Protein AF-A0A0A2LEX2-F1 (afdb_monomer_lite)

Radius of gyration: 23.88 Å; chains: 1; bounding box: 79×52×67 Å

Sequence (165 aa):
MSETQPEEMSNPRTTPEESALPLIQFAISQSHQLLDLFVSMSDLTTYIHPAYENVLCSFAMVTLAEFVAHLDDVSTLIILMEQAVSHIQCGGKAEPVSRWSLNIMKQHVADRTEQEACVTSMGENSTGTYMPQSVHNATGPWVCNEWGIEQEFPSLEDMFFGNVI

Structure (mmCIF, N/CA/C/O backbone):
data_AF-A0A0A2LEX2-F1
#
_entry.id   AF-A0A0A2LEX2-F1
#
loop_
_atom_site.group_PDB
_atom_site.id
_atom_site.type_symbol
_atom_site.label_atom_id
_atom_site.label_alt_id
_atom_site.label_comp_id
_atom_site.label_asym_id
_atom_site.label_entity_id
_atom_site.label_seq_id
_atom_site.pdbx_PDB_ins_code
_atom_site.Cartn_x
_atom_site.Cartn_y
_atom_site.Cartn_z
_atom_site.occupancy
_atom_site.B_iso_or_equiv
_atom_site.auth_seq_id
_atom_site.auth_comp_id
_atom_site.auth_asym_id
_atom_site.auth_atom_id
_atom_site.pdbx_PDB_model_num
ATOM 1 N N . MET A 1 1 ? -55.129 40.551 13.531 1.00 45.81 1 MET A N 1
ATOM 2 C CA . MET A 1 1 ? -54.824 39.125 13.742 1.00 45.81 1 MET A CA 1
ATOM 3 C C . MET A 1 1 ? -54.701 38.484 12.377 1.00 45.81 1 MET A C 1
ATOM 5 O O . MET A 1 1 ? -55.723 38.253 11.753 1.00 45.81 1 MET A O 1
ATOM 9 N N . SER A 1 2 ? -53.466 38.288 11.923 1.00 44.47 2 SER A N 1
ATOM 10 C CA . SER A 1 2 ? -53.097 37.326 10.883 1.00 44.47 2 SER A CA 1
ATOM 11 C C . SER A 1 2 ? -51.696 36.865 11.257 1.00 44.47 2 SER A C 1
ATOM 13 O O . SER A 1 2 ? -50.764 37.667 11.263 1.00 44.47 2 SER A O 1
ATOM 15 N N . GLU A 1 3 ? -51.603 35.622 11.710 1.00 48.53 3 GLU A N 1
ATOM 16 C CA . GLU A 1 3 ? -50.359 34.936 12.033 1.00 48.53 3 GLU A CA 1
ATOM 17 C C . GLU A 1 3 ? -49.683 34.514 10.725 1.00 48.53 3 GLU A C 1
ATOM 19 O O . GLU A 1 3 ? -50.321 33.914 9.863 1.00 48.53 3 GLU A O 1
ATOM 24 N N . THR A 1 4 ? -48.395 34.808 10.578 1.00 45.50 4 THR A N 1
ATOM 25 C CA . THR A 1 4 ? -47.542 34.195 9.553 1.00 45.50 4 THR A CA 1
ATOM 26 C C . THR A 1 4 ? -46.422 33.471 10.280 1.00 45.50 4 THR A C 1
ATOM 28 O O . THR A 1 4 ? -45.589 34.104 10.929 1.00 45.50 4 THR A O 1
ATOM 31 N N . GLN A 1 5 ? -46.480 32.139 10.232 1.00 52.72 5 GLN A N 1
ATOM 32 C CA . GLN A 1 5 ? -45.462 31.230 10.753 1.00 52.72 5 GLN A CA 1
ATOM 33 C C . GLN A 1 5 ? -44.127 31.392 10.004 1.00 52.72 5 GLN A C 1
ATOM 35 O O . GLN A 1 5 ? -44.136 31.770 8.831 1.00 52.72 5 GLN A O 1
ATOM 40 N N . PRO A 1 6 ? -42.988 31.070 10.641 1.00 50.94 6 PRO A N 1
ATOM 41 C CA . PRO A 1 6 ? -41.712 30.965 9.953 1.00 50.94 6 PRO A CA 1
ATOM 42 C C . PRO A 1 6 ? -41.596 29.604 9.248 1.00 50.94 6 PRO A C 1
ATOM 44 O O . PRO A 1 6 ? -41.755 28.558 9.875 1.00 50.94 6 PRO A O 1
ATOM 47 N N . GLU A 1 7 ? -41.298 29.616 7.947 1.00 47.50 7 GLU A N 1
ATOM 48 C CA . GLU A 1 7 ? -40.804 28.438 7.229 1.00 47.50 7 GLU A CA 1
ATOM 49 C C . GLU A 1 7 ? -39.413 28.085 7.770 1.00 47.50 7 GLU A C 1
ATOM 51 O O . GLU A 1 7 ? -38.411 28.738 7.476 1.00 47.50 7 GLU A O 1
ATOM 56 N N . GLU A 1 8 ? -39.354 27.049 8.599 1.00 47.22 8 GLU A N 1
ATOM 57 C CA . GLU A 1 8 ? -38.110 26.427 9.027 1.00 47.22 8 GLU A CA 1
ATOM 58 C C . GLU A 1 8 ? -37.572 25.569 7.869 1.00 47.22 8 GLU A C 1
ATOM 60 O O . GLU A 1 8 ? -37.875 24.383 7.736 1.00 47.22 8 GLU A O 1
ATOM 65 N N . MET A 1 9 ? -36.786 26.186 6.980 1.00 42.03 9 MET A N 1
ATOM 66 C CA . MET A 1 9 ? -35.939 25.469 6.022 1.00 42.03 9 MET A CA 1
ATOM 67 C C . MET A 1 9 ? -34.819 24.760 6.791 1.00 42.03 9 MET A C 1
ATOM 69 O O . MET A 1 9 ? -33.708 25.272 6.944 1.00 42.03 9 MET A O 1
ATOM 73 N N . SER A 1 10 ? -35.122 23.560 7.283 1.00 46.75 10 SER A N 1
ATOM 74 C CA . SER A 1 10 ? -34.115 22.587 7.695 1.00 46.75 10 SER A CA 1
ATOM 75 C C . SER A 1 10 ? -33.340 22.145 6.454 1.00 46.75 10 SER A C 1
ATOM 77 O O . SER A 1 10 ? -33.746 21.242 5.724 1.00 46.75 10 SER A O 1
ATOM 79 N N . ASN A 1 11 ? -32.235 22.833 6.167 1.00 53.56 11 ASN A N 1
ATOM 80 C CA . ASN A 1 11 ? -31.225 22.305 5.263 1.00 53.56 11 ASN A CA 1
ATOM 81 C C . ASN A 1 11 ? -30.522 21.156 5.996 1.00 53.56 11 ASN A C 1
ATOM 83 O O . ASN A 1 11 ? -29.901 21.417 7.034 1.00 53.56 11 ASN A O 1
ATOM 87 N N . PRO A 1 12 ? -30.558 19.910 5.490 1.00 53.56 12 PRO A N 1
ATOM 88 C CA . PRO A 1 12 ? -29.702 18.877 6.033 1.00 53.56 12 PRO A CA 1
ATOM 89 C C . PRO A 1 12 ? -28.269 19.299 5.721 1.00 53.56 12 PRO A C 1
ATOM 91 O O . PRO A 1 12 ? -27.834 19.324 4.570 1.00 53.56 12 PRO A O 1
ATOM 94 N N . ARG A 1 13 ? -27.538 19.698 6.760 1.00 49.69 13 ARG A N 1
ATOM 95 C CA . ARG A 1 13 ? -26.089 19.851 6.711 1.00 49.69 13 ARG A CA 1
ATOM 96 C C . ARG A 1 13 ? -25.519 18.442 6.540 1.00 49.69 13 ARG A C 1
ATOM 98 O O . ARG A 1 13 ? -25.165 17.807 7.522 1.00 49.69 13 ARG A O 1
ATOM 105 N N . T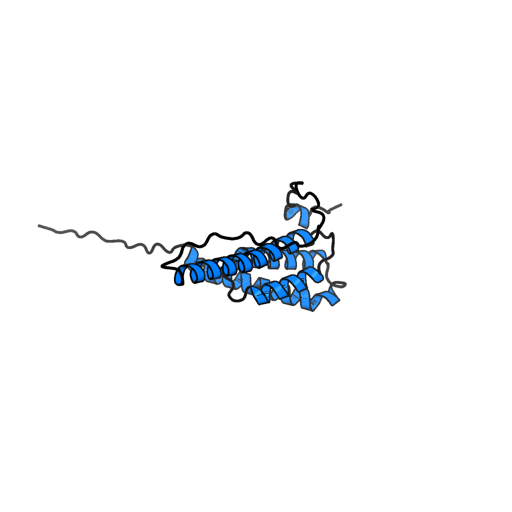HR A 1 14 ? -25.482 17.943 5.306 1.00 51.69 14 THR A N 1
ATOM 106 C CA . THR A 1 14 ? -24.679 16.775 4.939 1.00 51.69 14 THR A CA 1
ATOM 107 C C . THR A 1 14 ? -23.232 17.117 5.251 1.00 51.69 14 THR A C 1
ATOM 109 O O . THR A 1 14 ? -22.619 17.957 4.589 1.00 51.69 14 THR A O 1
ATOM 112 N N . THR A 1 15 ? -22.714 16.536 6.324 1.00 55.16 15 THR A N 1
ATOM 113 C CA . THR A 1 15 ? -21.299 16.577 6.670 1.00 55.16 15 THR A CA 1
ATOM 114 C C . THR A 1 15 ? -20.506 15.880 5.555 1.00 55.16 15 THR A C 1
ATOM 116 O O . THR A 1 15 ? -20.891 14.787 5.142 1.00 55.16 15 THR A O 1
ATOM 119 N N . PRO A 1 16 ? -19.417 16.480 5.035 1.00 58.19 16 PRO A N 1
ATOM 120 C CA . PRO A 1 16 ? -18.653 15.923 3.912 1.00 58.19 16 PRO A CA 1
ATOM 121 C C . PRO A 1 16 ? -18.166 14.477 4.120 1.00 58.19 16 PRO A C 1
ATOM 123 O O . PRO A 1 16 ? -18.076 13.724 3.151 1.00 58.19 16 PRO A O 1
ATOM 126 N N . GLU A 1 17 ? -17.904 14.074 5.370 1.00 54.19 17 GLU A N 1
ATOM 127 C CA . GLU A 1 17 ? -17.381 12.746 5.727 1.00 54.19 17 GLU A CA 1
ATOM 128 C C . GLU A 1 17 ? -18.303 11.580 5.340 1.00 54.19 17 GLU A C 1
ATOM 130 O O . GLU A 1 17 ? -17.819 10.593 4.792 1.00 54.19 17 GLU A O 1
ATOM 135 N N . GLU A 1 18 ? -19.624 11.686 5.529 1.00 55.41 18 GLU A N 1
ATOM 136 C CA . GLU A 1 18 ? -20.544 10.571 5.221 1.00 55.41 18 GLU A CA 1
ATOM 137 C C . GLU A 1 18 ? -20.602 10.259 3.719 1.00 55.41 18 GLU A C 1
ATOM 139 O O . GLU A 1 18 ? -20.815 9.114 3.322 1.00 55.41 18 GLU A O 1
ATOM 144 N N . SER A 1 19 ? -20.364 11.263 2.870 1.00 65.12 19 SER A N 1
ATOM 145 C CA . SER A 1 19 ? -20.374 11.093 1.413 1.00 65.12 19 SER A CA 1
ATOM 146 C C . SER A 1 19 ? -19.090 10.467 0.855 1.00 65.12 19 SER A C 1
ATOM 148 O O . SER A 1 19 ? -19.105 9.922 -0.250 1.00 65.12 19 SER A O 1
ATOM 150 N N . ALA A 1 20 ? -17.986 10.523 1.609 1.00 77.56 20 ALA A N 1
ATOM 151 C CA . ALA A 1 20 ? -16.669 10.083 1.155 1.00 77.56 20 ALA A CA 1
ATOM 152 C C . ALA A 1 20 ? -16.345 8.630 1.536 1.00 77.56 20 ALA A C 1
ATOM 154 O O . ALA A 1 20 ? -15.525 8.001 0.868 1.00 77.56 20 ALA A O 1
ATOM 155 N N . LEU A 1 21 ? -17.008 8.067 2.554 1.00 82.62 21 LEU A N 1
ATOM 156 C CA . LEU A 1 21 ? -16.756 6.700 3.034 1.00 82.62 21 LEU A CA 1
ATOM 157 C C . LEU A 1 21 ? -16.783 5.624 1.928 1.00 82.62 21 LEU A C 1
ATOM 159 O O . LEU A 1 21 ? -15.857 4.812 1.892 1.00 82.62 21 LEU A O 1
ATOM 163 N N . PRO A 1 22 ? -17.741 5.616 0.976 1.00 88.00 22 PRO A N 1
ATOM 164 C CA . PRO A 1 22 ? -17.733 4.633 -0.111 1.00 88.00 22 PRO A CA 1
ATOM 165 C C . PRO A 1 22 ? -16.509 4.758 -1.029 1.00 88.00 22 PRO A C 1
ATOM 167 O O . PRO A 1 22 ? -15.995 3.757 -1.525 1.00 88.00 22 PRO A O 1
ATOM 170 N N . LEU A 1 23 ? -16.023 5.985 -1.249 1.00 88.56 23 LEU A N 1
ATOM 171 C CA . LEU A 1 23 ? -14.837 6.244 -2.068 1.00 88.56 23 LEU A CA 1
ATOM 172 C C . LEU A 1 23 ? -13.559 5.810 -1.347 1.00 88.56 23 LEU A C 1
ATOM 174 O O . LEU A 1 23 ? -12.677 5.231 -1.976 1.00 88.56 23 LEU A O 1
ATOM 178 N N . ILE A 1 24 ? -13.483 6.036 -0.033 1.00 89.56 24 ILE A N 1
ATOM 179 C CA . ILE A 1 24 ? -12.371 5.583 0.813 1.00 89.56 24 ILE A CA 1
ATOM 180 C C . ILE A 1 24 ? -12.292 4.052 0.801 1.00 89.56 24 ILE A C 1
ATOM 182 O O . ILE A 1 24 ? -11.237 3.490 0.515 1.00 89.56 24 ILE A O 1
ATOM 186 N N . GLN A 1 25 ? -13.418 3.366 1.015 1.00 91.44 25 GLN A N 1
ATOM 187 C CA . GLN A 1 25 ? -13.481 1.901 0.953 1.00 91.44 25 GLN A CA 1
ATOM 188 C C . GLN A 1 25 ? -13.079 1.364 -0.424 1.00 91.44 25 GLN A C 1
ATOM 190 O O . GLN A 1 25 ? -12.351 0.374 -0.521 1.00 91.44 25 GLN A O 1
ATOM 195 N N . PHE A 1 26 ? -13.508 2.032 -1.497 1.00 92.06 26 PHE A N 1
ATOM 196 C CA . PHE A 1 26 ? -13.089 1.682 -2.848 1.00 92.06 26 PHE A CA 1
ATOM 197 C C . PHE A 1 26 ? -11.572 1.836 -3.030 1.00 92.06 26 PHE A C 1
ATOM 199 O O . PHE A 1 26 ? -10.921 0.907 -3.505 1.00 92.06 26 PHE A O 1
ATOM 206 N N . ALA A 1 27 ? -10.992 2.963 -2.606 1.00 92.19 27 ALA A N 1
ATOM 207 C CA . ALA A 1 27 ? -9.555 3.222 -2.707 1.00 92.19 27 ALA A CA 1
ATOM 208 C C . ALA A 1 27 ? -8.716 2.202 -1.920 1.00 92.19 27 ALA A C 1
ATOM 210 O O . ALA A 1 27 ? -7.710 1.704 -2.433 1.00 92.19 27 ALA A O 1
ATOM 211 N N . ILE A 1 28 ? -9.168 1.830 -0.719 1.00 93.44 28 ILE A N 1
ATOM 212 C CA . ILE A 1 28 ? -8.569 0.765 0.096 1.00 93.44 28 ILE A CA 1
ATOM 213 C C . ILE A 1 28 ? -8.618 -0.568 -0.655 1.00 93.44 28 ILE A C 1
ATOM 215 O O . ILE A 1 28 ? -7.591 -1.226 -0.817 1.00 93.44 28 ILE A O 1
ATOM 219 N N . SER A 1 29 ? -9.796 -0.954 -1.155 1.00 94.12 29 SER A N 1
ATOM 220 C CA . SER A 1 29 ? -9.986 -2.231 -1.849 1.00 94.12 29 SER A CA 1
ATOM 221 C C . SER A 1 29 ? -9.104 -2.345 -3.093 1.00 94.12 29 SER A C 1
ATOM 223 O O . SER A 1 29 ? -8.472 -3.377 -3.314 1.00 94.12 29 SER A O 1
ATOM 225 N N . GLN A 1 30 ? -9.016 -1.276 -3.888 1.00 94.50 30 GLN A N 1
ATOM 226 C CA . GLN A 1 30 ? -8.159 -1.248 -5.073 1.00 94.50 30 GLN A CA 1
ATOM 227 C C . GLN A 1 30 ? -6.673 -1.288 -4.710 1.00 94.50 30 GLN A C 1
ATOM 229 O O . GLN A 1 30 ? -5.909 -1.996 -5.359 1.00 94.50 30 GLN A O 1
ATOM 234 N N . SER A 1 31 ? -6.262 -0.592 -3.649 1.00 93.81 31 SER A N 1
ATOM 235 C CA . SER A 1 31 ? -4.873 -0.622 -3.175 1.00 93.81 31 SER A CA 1
ATOM 236 C C . SER A 1 31 ? -4.465 -2.010 -2.680 1.00 93.81 31 SER A C 1
ATOM 238 O O . SER A 1 31 ? -3.384 -2.483 -3.019 1.00 93.81 31 SER A O 1
ATOM 240 N N . HIS A 1 32 ? -5.350 -2.708 -1.963 1.00 93.06 32 HIS A N 1
ATOM 241 C CA . HIS A 1 32 ? -5.118 -4.097 -1.565 1.00 93.06 32 HIS A CA 1
ATOM 242 C C . HIS A 1 32 ? -4.924 -5.006 -2.787 1.00 93.06 32 HIS A C 1
ATOM 244 O O . HIS A 1 32 ? -3.942 -5.739 -2.865 1.00 93.06 32 HIS A O 1
ATOM 250 N N . GLN A 1 33 ? -5.821 -4.919 -3.776 1.00 93.88 33 GLN A N 1
ATOM 251 C CA . GLN A 1 33 ? -5.732 -5.719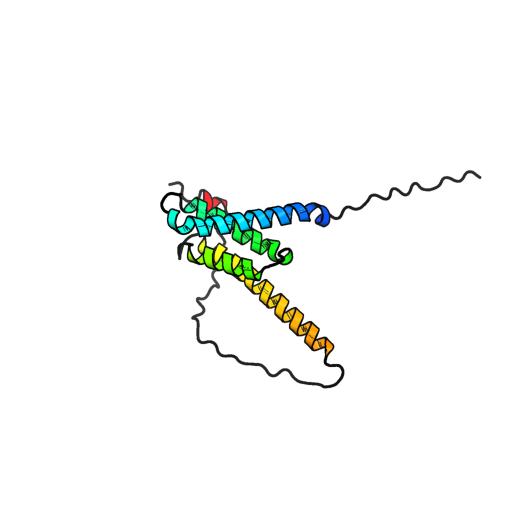 -5.005 1.00 93.88 33 GLN A CA 1
ATOM 252 C C . GLN A 1 33 ? -4.453 -5.429 -5.800 1.00 93.88 33 GLN A C 1
ATOM 254 O O . GLN A 1 33 ? -3.856 -6.347 -6.358 1.00 93.88 33 GLN A O 1
ATOM 259 N N . LEU A 1 34 ? -4.019 -4.165 -5.849 1.00 92.06 34 LEU A N 1
ATOM 260 C CA . LEU A 1 34 ? -2.769 -3.778 -6.501 1.00 92.06 34 LEU A CA 1
ATOM 261 C C . LEU A 1 34 ? -1.547 -4.379 -5.802 1.00 92.06 34 LEU A C 1
ATOM 263 O O . LEU A 1 34 ? -0.638 -4.838 -6.492 1.00 92.06 34 LEU A O 1
ATOM 267 N N . LEU A 1 35 ? -1.521 -4.407 -4.466 1.00 90.94 35 LEU A N 1
ATOM 268 C CA . LEU A 1 35 ? -0.423 -5.026 -3.720 1.00 90.94 35 LEU A CA 1
ATOM 269 C C . LEU A 1 35 ? -0.404 -6.544 -3.866 1.00 90.94 35 LEU A C 1
ATOM 271 O O . LEU A 1 35 ? 0.661 -7.101 -4.124 1.00 90.94 35 LEU A O 1
ATOM 275 N N . ASP A 1 36 ? -1.559 -7.203 -3.779 1.00 91.38 36 ASP A N 1
ATOM 276 C CA . ASP A 1 36 ? -1.654 -8.644 -4.030 1.00 91.38 36 ASP A CA 1
ATOM 277 C C . ASP A 1 36 ? -1.147 -8.994 -5.428 1.00 91.38 36 ASP A C 1
ATOM 279 O O . ASP A 1 36 ? -0.395 -9.955 -5.609 1.00 91.38 36 ASP A O 1
ATOM 283 N N . LEU A 1 37 ? -1.534 -8.198 -6.428 1.00 88.75 37 LEU A N 1
ATOM 284 C CA . LEU A 1 37 ? -1.084 -8.378 -7.799 1.00 88.75 37 LEU A CA 1
ATOM 285 C C . LEU A 1 37 ? 0.428 -8.155 -7.925 1.00 88.75 37 LEU A C 1
ATOM 287 O O . LEU A 1 37 ? 1.097 -8.946 -8.586 1.00 88.75 37 LEU A O 1
ATOM 291 N N . PHE A 1 38 ? 0.968 -7.118 -7.282 1.00 87.69 38 PHE A N 1
ATOM 292 C CA . PHE A 1 38 ? 2.402 -6.831 -7.272 1.00 87.69 38 PHE A CA 1
ATOM 293 C C . PHE A 1 38 ? 3.209 -7.992 -6.678 1.00 87.69 38 PHE A C 1
ATOM 295 O O . PHE A 1 38 ? 4.164 -8.452 -7.300 1.00 87.69 38 PHE A O 1
ATOM 302 N N . VAL A 1 39 ? 2.792 -8.516 -5.522 1.00 88.12 39 VAL A N 1
ATOM 303 C CA . VAL A 1 39 ? 3.434 -9.679 -4.891 1.00 88.12 39 VAL A CA 1
ATOM 304 C C . VAL A 1 39 ? 3.284 -10.923 -5.770 1.00 88.12 39 VAL A C 1
ATOM 306 O O . VAL A 1 39 ? 4.246 -11.650 -5.982 1.00 88.12 39 VAL A O 1
ATOM 309 N N . SER A 1 40 ? 2.108 -11.149 -6.358 1.00 85.94 40 SER A N 1
ATOM 310 C CA . SER A 1 40 ? 1.854 -12.321 -7.211 1.00 85.94 40 SER A CA 1
ATOM 311 C C . SER A 1 40 ? 2.637 -12.303 -8.527 1.00 85.94 40 SER A C 1
ATOM 313 O O . SER A 1 40 ? 2.901 -13.358 -9.104 1.00 85.94 40 SER A O 1
ATOM 315 N N . MET A 1 41 ? 2.978 -11.117 -9.033 1.00 81.88 41 MET A N 1
ATOM 316 C CA . MET A 1 41 ? 3.725 -10.944 -10.279 1.00 81.88 41 MET A CA 1
ATOM 317 C C . MET A 1 41 ? 5.214 -10.664 -10.058 1.00 81.88 41 MET A C 1
ATOM 319 O O . MET A 1 41 ? 5.927 -10.491 -11.045 1.00 81.88 41 MET A O 1
ATOM 323 N N . SER A 1 42 ? 5.712 -10.678 -8.815 1.00 71.75 42 SER A N 1
ATOM 324 C CA . SER A 1 42 ? 7.097 -10.316 -8.473 1.00 71.75 42 SER A CA 1
ATOM 325 C C . SER A 1 42 ? 8.157 -11.097 -9.263 1.00 71.75 42 SER A C 1
ATOM 327 O O . SER A 1 42 ? 9.208 -10.558 -9.613 1.00 71.75 42 SER A O 1
ATOM 329 N N . ASP A 1 43 ? 7.861 -12.350 -9.606 1.00 70.56 43 ASP A N 1
ATOM 330 C CA . ASP A 1 43 ? 8.758 -13.239 -10.355 1.00 70.56 43 ASP A CA 1
ATOM 331 C C . ASP A 1 43 ? 8.685 -13.026 -11.882 1.00 70.56 43 ASP A C 1
ATOM 333 O O . ASP A 1 43 ? 9.533 -13.511 -12.632 1.00 70.56 43 ASP A O 1
ATOM 337 N N . LEU A 1 44 ? 7.675 -12.289 -12.358 1.00 64.44 44 LEU A N 1
ATOM 338 C CA . LEU A 1 44 ? 7.422 -11.944 -13.765 1.00 64.44 44 LEU A CA 1
ATOM 339 C C . LEU A 1 44 ? 7.850 -10.508 -14.116 1.00 64.44 44 LEU A C 1
ATOM 341 O O . LEU A 1 44 ? 7.826 -10.130 -15.290 1.00 64.44 44 LEU A O 1
ATOM 345 N N . THR A 1 45 ? 8.303 -9.737 -13.125 1.00 57.88 45 THR A N 1
ATOM 346 C CA . THR A 1 45 ? 8.749 -8.328 -13.213 1.00 57.88 45 THR A CA 1
ATOM 347 C C . THR A 1 45 ? 9.883 -8.087 -14.215 1.00 57.88 45 THR A C 1
ATOM 349 O O . THR A 1 45 ? 10.166 -6.957 -14.589 1.00 57.88 45 THR A O 1
ATOM 352 N N . THR A 1 46 ? 10.535 -9.137 -14.729 1.00 56.72 46 THR A N 1
ATOM 353 C CA . THR A 1 46 ? 11.516 -9.002 -15.822 1.00 56.72 46 THR A CA 1
ATOM 354 C C . THR A 1 46 ? 10.864 -8.643 -17.166 1.00 56.72 46 THR A C 1
ATOM 356 O O . THR A 1 46 ? 11.548 -8.164 -18.069 1.00 56.72 46 THR A O 1
ATOM 359 N N . TYR A 1 47 ? 9.554 -8.878 -17.315 1.00 54.69 47 TYR A N 1
ATOM 360 C CA . TYR A 1 47 ? 8.788 -8.629 -18.544 1.00 54.69 47 TYR A CA 1
ATOM 361 C C . TYR A 1 47 ? 7.944 -7.350 -18.494 1.00 54.69 47 TYR A C 1
ATOM 363 O O . TYR A 1 47 ? 7.516 -6.855 -19.538 1.00 54.69 47 TYR A O 1
ATOM 371 N N . ILE A 1 48 ? 7.708 -6.813 -17.298 1.00 61.38 48 ILE A N 1
ATOM 372 C CA . ILE A 1 48 ? 6.966 -5.576 -17.060 1.00 61.38 48 ILE A CA 1
ATOM 373 C C . ILE A 1 48 ? 7.980 -4.505 -16.661 1.00 61.38 48 ILE A C 1
ATOM 375 O O . ILE A 1 48 ? 8.967 -4.783 -15.996 1.00 61.38 48 ILE A O 1
ATOM 379 N N . HIS A 1 49 ? 7.798 -3.271 -17.124 1.00 62.38 49 HIS A N 1
ATOM 380 C CA . H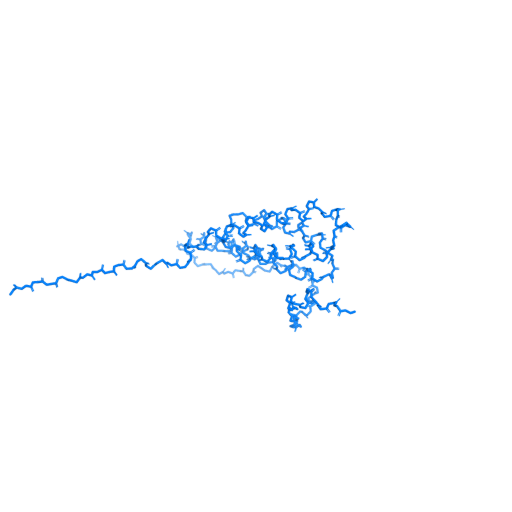IS A 1 49 ? 8.780 -2.220 -16.884 1.00 62.38 49 HIS A CA 1
ATOM 381 C C . HIS A 1 49 ? 8.827 -1.872 -15.376 1.00 62.38 49 HIS A C 1
ATOM 383 O O . HIS A 1 49 ? 7.859 -1.286 -14.880 1.00 62.38 49 HIS A O 1
ATOM 389 N N . PRO A 1 50 ? 9.940 -2.134 -14.652 1.00 66.44 50 PRO A N 1
ATOM 390 C CA . PRO A 1 50 ? 9.985 -2.088 -13.181 1.00 66.44 50 PRO A CA 1
ATOM 391 C C . PRO A 1 50 ? 9.583 -0.739 -12.573 1.00 66.44 50 PRO A C 1
ATOM 393 O O . PRO A 1 50 ? 9.115 -0.662 -11.440 1.00 66.44 50 PRO A O 1
ATOM 396 N N . ALA A 1 51 ? 9.739 0.355 -13.327 1.00 67.88 51 ALA A N 1
ATOM 397 C CA . ALA A 1 51 ? 9.284 1.674 -12.893 1.00 67.88 51 ALA A CA 1
ATOM 398 C C . ALA A 1 51 ? 7.759 1.748 -12.682 1.00 67.88 51 ALA A C 1
ATOM 400 O O . ALA A 1 51 ? 7.322 2.387 -11.733 1.00 67.88 51 ALA A O 1
ATOM 401 N N . TYR A 1 52 ? 6.950 1.086 -13.518 1.00 70.69 52 TYR A N 1
ATOM 402 C CA . TYR A 1 52 ? 5.488 1.122 -13.391 1.00 70.69 52 TYR A CA 1
ATOM 403 C C . TYR A 1 52 ? 5.003 0.312 -12.189 1.00 70.69 52 TYR A C 1
ATOM 405 O O . TYR A 1 52 ? 4.124 0.762 -11.460 1.00 70.69 52 TYR A O 1
ATOM 413 N N . GLU A 1 53 ? 5.603 -0.849 -11.940 1.00 75.94 53 GLU A N 1
ATOM 414 C CA . GLU A 1 53 ? 5.252 -1.693 -10.794 1.00 75.94 53 GLU A CA 1
ATOM 415 C C . GLU A 1 53 ? 5.635 -1.029 -9.473 1.00 75.94 53 GLU A C 1
ATOM 417 O O . GLU A 1 53 ? 4.821 -0.959 -8.557 1.00 75.94 53 GLU A O 1
ATOM 422 N N . ASN A 1 54 ? 6.832 -0.443 -9.409 1.00 80.62 54 ASN A N 1
ATOM 423 C CA . ASN A 1 54 ? 7.280 0.321 -8.249 1.00 80.62 54 ASN A CA 1
ATOM 424 C C . ASN A 1 54 ? 6.369 1.521 -7.955 1.00 80.62 54 ASN A C 1
ATOM 426 O O . ASN A 1 54 ? 6.109 1.828 -6.792 1.00 80.62 54 ASN A O 1
ATOM 430 N N . VAL A 1 55 ? 5.857 2.186 -8.992 1.00 83.38 55 VAL A N 1
ATOM 431 C CA . VAL A 1 55 ? 4.906 3.297 -8.850 1.00 83.38 55 VAL A CA 1
ATOM 432 C C . VAL A 1 55 ? 3.571 2.815 -8.301 1.00 83.38 55 VAL A C 1
ATOM 434 O O . VAL A 1 55 ? 3.077 3.388 -7.334 1.00 83.38 55 VAL A O 1
ATOM 437 N N . LEU A 1 56 ? 2.988 1.774 -8.901 1.00 86.62 56 LEU A N 1
ATOM 438 C CA . LEU A 1 56 ? 1.687 1.252 -8.480 1.00 86.62 56 LEU A CA 1
ATOM 439 C C . LEU A 1 56 ? 1.747 0.697 -7.055 1.00 86.62 56 LEU A C 1
ATOM 441 O O . LEU A 1 56 ? 0.850 0.965 -6.259 1.00 86.62 56 LEU A O 1
ATOM 445 N N . CYS A 1 57 ? 2.835 0.004 -6.715 1.00 89.69 57 CYS A N 1
ATOM 446 C CA . CYS A 1 57 ? 3.100 -0.474 -5.364 1.00 89.69 57 CYS A CA 1
ATOM 447 C C . CYS A 1 57 ? 3.229 0.693 -4.371 1.00 89.69 57 CYS A C 1
ATOM 449 O O . CYS A 1 57 ? 2.533 0.713 -3.358 1.00 89.69 57 CYS A O 1
ATOM 451 N N . SER A 1 58 ? 4.031 1.716 -4.694 1.00 90.50 58 SER A N 1
ATOM 452 C CA . SER A 1 58 ? 4.186 2.902 -3.833 1.00 90.50 58 SER A CA 1
ATOM 453 C C . SER A 1 58 ? 2.855 3.623 -3.614 1.00 90.50 58 SER A C 1
ATOM 455 O O . SER A 1 58 ? 2.520 3.967 -2.485 1.00 90.50 58 SER A O 1
ATOM 457 N N . PHE A 1 59 ? 2.071 3.816 -4.678 1.00 91.94 59 PHE A N 1
ATOM 458 C CA . PHE A 1 59 ? 0.751 4.441 -4.601 1.00 91.94 59 PHE A CA 1
ATOM 459 C C . PHE A 1 59 ? -0.201 3.650 -3.698 1.00 91.94 59 PHE A C 1
ATOM 461 O O . PHE A 1 59 ? -0.858 4.231 -2.833 1.00 91.94 59 PHE A O 1
ATOM 468 N N . ALA A 1 60 ? -0.255 2.329 -3.874 1.00 94.56 60 ALA A N 1
ATOM 469 C CA . ALA A 1 60 ? -1.113 1.463 -3.079 1.00 94.56 60 ALA A CA 1
ATOM 470 C C . ALA A 1 60 ? -0.710 1.476 -1.596 1.00 94.56 60 ALA A C 1
ATOM 472 O O . ALA A 1 60 ? -1.566 1.616 -0.724 1.00 94.56 60 ALA A O 1
ATOM 473 N N . MET A 1 61 ? 0.591 1.406 -1.300 1.00 94.88 61 MET A N 1
ATOM 474 C CA . MET A 1 61 ? 1.092 1.438 0.075 1.00 94.88 61 MET A CA 1
ATOM 475 C C . MET A 1 61 ? 0.826 2.771 0.775 1.00 94.88 61 MET A C 1
ATOM 477 O O . MET A 1 61 ? 0.385 2.765 1.923 1.00 94.88 61 MET A O 1
ATOM 481 N N . VAL A 1 62 ? 1.025 3.899 0.086 1.00 95.44 62 VAL A N 1
ATOM 482 C CA . VAL A 1 62 ? 0.697 5.226 0.631 1.00 95.44 62 VAL A CA 1
ATOM 483 C C . VAL A 1 62 ? -0.803 5.347 0.873 1.00 95.44 62 VAL A C 1
ATOM 485 O O . VAL A 1 62 ? -1.212 5.769 1.946 1.00 95.44 62 VAL A O 1
ATOM 488 N N . THR A 1 63 ? -1.634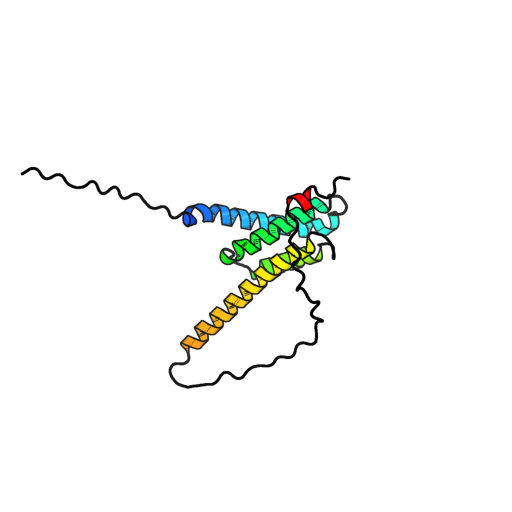 4.917 -0.077 1.00 94.56 63 THR A N 1
ATOM 489 C CA . THR A 1 63 ? -3.097 4.993 0.058 1.00 94.56 63 THR A CA 1
ATOM 490 C C . THR A 1 63 ? -3.598 4.214 1.276 1.00 94.56 63 THR A C 1
ATOM 492 O O . THR A 1 63 ? -4.453 4.701 2.013 1.00 94.56 63 THR A O 1
ATOM 495 N N . LEU A 1 64 ? -3.050 3.023 1.528 1.00 95.31 64 LEU A N 1
ATOM 496 C CA . LEU A 1 64 ? -3.399 2.237 2.714 1.00 95.31 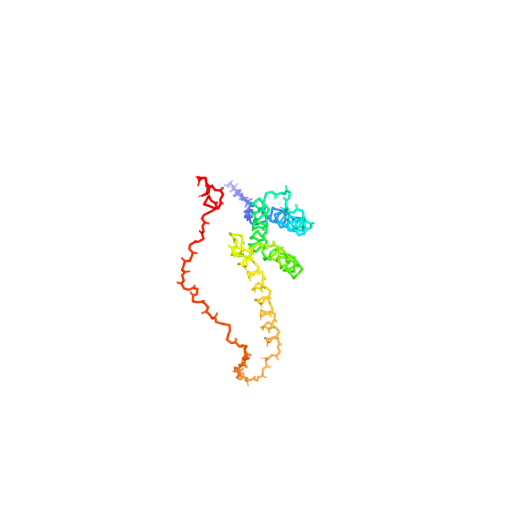64 LEU A CA 1
ATOM 497 C C . LEU A 1 64 ? -2.924 2.895 4.013 1.00 95.31 64 LEU A C 1
ATOM 499 O O . LEU A 1 64 ? -3.673 2.897 4.986 1.00 95.31 64 LEU A O 1
ATOM 503 N N . ALA A 1 65 ? -1.724 3.484 4.022 1.00 94.19 65 ALA A N 1
ATOM 504 C CA . ALA A 1 65 ? -1.208 4.217 5.175 1.00 94.19 65 ALA A CA 1
ATOM 505 C C . ALA A 1 65 ? -2.054 5.463 5.497 1.00 94.19 65 ALA A C 1
ATOM 507 O O . ALA A 1 65 ? -2.401 5.685 6.654 1.00 94.19 65 ALA A O 1
ATOM 508 N N . GLU A 1 66 ? -2.447 6.236 4.483 1.00 93.50 66 GLU A N 1
ATOM 509 C CA . GLU A 1 66 ? -3.306 7.420 4.633 1.00 93.50 66 GLU A CA 1
ATOM 510 C C . GLU A 1 66 ? -4.692 7.059 5.182 1.00 93.50 66 GLU A C 1
ATOM 512 O O . GLU A 1 66 ? -5.247 7.755 6.032 1.00 93.50 66 GLU A O 1
ATOM 517 N N . PHE A 1 67 ? -5.253 5.930 4.741 1.00 93.56 67 PHE A N 1
ATOM 518 C CA . PHE A 1 67 ? -6.566 5.473 5.190 1.00 93.56 67 PHE A CA 1
ATOM 519 C C . PHE A 1 67 ? -6.520 4.442 6.320 1.00 93.56 67 PHE A C 1
ATOM 521 O O . PHE A 1 67 ? -7.539 3.805 6.585 1.00 93.56 67 PHE A O 1
ATOM 528 N N . VAL A 1 68 ? -5.400 4.321 7.042 1.00 93.50 68 VAL A N 1
ATOM 529 C CA . VAL A 1 68 ? -5.197 3.280 8.064 1.00 93.50 68 VAL A CA 1
ATOM 530 C C . VAL A 1 68 ? -6.296 3.240 9.132 1.00 93.50 68 VAL A C 1
ATOM 532 O O . VAL A 1 68 ? -6.710 2.169 9.565 1.00 93.50 68 VAL A O 1
ATOM 535 N N . ALA A 1 69 ? -6.846 4.400 9.503 1.00 90.56 69 ALA A N 1
ATOM 536 C CA . ALA A 1 69 ? -7.925 4.503 10.486 1.00 90.56 69 ALA A CA 1
ATOM 537 C C . ALA A 1 69 ? -9.253 3.861 10.034 1.00 90.56 69 ALA A C 1
ATOM 539 O O . ALA A 1 69 ? -10.099 3.566 10.876 1.00 90.56 69 ALA A O 1
ATOM 540 N N . HIS A 1 70 ? -9.426 3.644 8.727 1.00 90.44 70 HIS A N 1
ATOM 541 C CA . HIS A 1 70 ? -10.618 3.062 8.105 1.00 90.44 70 HIS A CA 1
ATOM 542 C C . HIS A 1 70 ? -10.438 1.578 7.748 1.00 90.44 70 HIS A C 1
ATOM 544 O O . HIS A 1 70 ? -11.311 0.996 7.105 1.00 90.44 70 HIS A O 1
ATOM 550 N N . LEU A 1 71 ? -9.301 0.976 8.107 1.00 89.19 71 LEU A N 1
ATOM 551 C CA . LEU A 1 71 ? -9.008 -0.427 7.839 1.00 89.19 71 LEU A CA 1
ATOM 552 C C . LEU A 1 71 ? -9.507 -1.312 8.982 1.00 89.19 71 LEU A C 1
ATOM 554 O O . LEU A 1 71 ? -9.193 -1.069 10.148 1.00 89.19 71 LEU A O 1
ATOM 558 N N . ASP A 1 72 ? -10.222 -2.379 8.629 1.00 86.06 72 ASP A N 1
ATOM 559 C CA . ASP A 1 72 ? -10.704 -3.365 9.601 1.00 86.06 72 ASP A CA 1
ATOM 560 C C . ASP A 1 72 ? -9.590 -4.329 10.053 1.00 86.06 72 ASP A C 1
ATOM 562 O O . ASP A 1 72 ? -9.516 -4.684 11.227 1.00 86.06 72 ASP A O 1
ATOM 566 N N . ASP A 1 73 ? -8.697 -4.733 9.138 1.00 88.06 73 ASP A N 1
ATOM 567 C CA . ASP A 1 73 ? -7.604 -5.682 9.399 1.00 88.06 73 ASP A CA 1
ATOM 568 C C . ASP A 1 73 ? -6.242 -5.099 8.992 1.00 88.06 73 ASP A C 1
ATOM 570 O O . ASP A 1 73 ? -5.670 -5.392 7.938 1.00 88.06 73 ASP A O 1
ATOM 574 N N . VAL A 1 74 ? -5.720 -4.231 9.859 1.00 92.31 74 VAL A N 1
ATOM 575 C CA . VAL A 1 74 ? -4.413 -3.587 9.669 1.00 92.31 74 VAL A CA 1
ATOM 576 C C . VAL A 1 74 ? -3.274 -4.613 9.742 1.00 92.31 74 VAL A C 1
ATOM 578 O O . VAL A 1 74 ? -2.279 -4.475 9.034 1.00 92.31 74 VAL A O 1
ATOM 581 N N . SER A 1 75 ? -3.403 -5.660 10.563 1.00 90.88 75 SER A N 1
ATOM 582 C CA . SER A 1 75 ? -2.342 -6.651 10.778 1.00 90.88 75 SER A CA 1
ATOM 583 C C . SER A 1 75 ? -2.067 -7.491 9.533 1.00 90.88 75 SER A C 1
ATOM 585 O O . SER A 1 75 ? -0.904 -7.651 9.159 1.00 90.88 75 SER A O 1
ATOM 587 N N . THR A 1 76 ? -3.107 -7.983 8.856 1.00 92.12 76 THR A N 1
ATOM 588 C CA . THR A 1 76 ? -2.938 -8.721 7.594 1.00 92.12 76 THR A CA 1
ATOM 589 C C . THR A 1 76 ? -2.348 -7.827 6.504 1.00 92.12 76 THR A C 1
ATOM 591 O O . THR A 1 76 ? -1.450 -8.246 5.772 1.00 92.12 76 THR A O 1
ATOM 594 N N . LEU A 1 77 ? -2.777 -6.564 6.440 1.00 93.56 77 LEU A N 1
ATOM 595 C CA . LEU A 1 77 ? -2.236 -5.593 5.490 1.00 93.56 77 LEU A CA 1
ATOM 596 C C . LEU A 1 77 ? -0.762 -5.260 5.742 1.00 93.56 77 LEU A C 1
ATOM 598 O O . LEU A 1 77 ? -0.004 -5.130 4.784 1.00 93.56 77 LEU A O 1
ATOM 602 N N . ILE A 1 78 ? -0.322 -5.188 7.002 1.00 95.56 78 ILE A N 1
ATOM 603 C CA . ILE A 1 78 ? 1.103 -5.040 7.336 1.00 95.56 78 ILE A CA 1
ATOM 604 C C . ILE A 1 78 ? 1.915 -6.201 6.757 1.00 95.56 78 ILE A C 1
ATOM 606 O O . ILE A 1 78 ? 2.959 -5.957 6.158 1.00 95.56 78 ILE A O 1
ATOM 610 N N . ILE A 1 79 ? 1.436 -7.443 6.885 1.00 95.38 79 ILE A N 1
ATOM 611 C CA . ILE A 1 79 ? 2.126 -8.624 6.341 1.00 95.38 79 ILE A CA 1
ATOM 612 C C . ILE A 1 79 ? 2.237 -8.523 4.814 1.00 95.38 79 ILE A C 1
ATOM 614 O O . ILE A 1 79 ? 3.312 -8.756 4.258 1.00 95.38 79 ILE A O 1
ATOM 618 N N . LEU A 1 80 ? 1.157 -8.130 4.133 1.00 94.44 80 LEU A N 1
ATOM 619 C CA . LEU A 1 80 ? 1.162 -7.933 2.681 1.00 94.44 80 LEU A CA 1
ATOM 620 C C . LEU A 1 80 ? 2.149 -6.831 2.259 1.00 94.44 80 LEU A C 1
ATOM 622 O O . LEU A 1 80 ? 2.912 -6.999 1.309 1.00 94.44 80 LEU A O 1
ATOM 626 N N . MET A 1 81 ? 2.182 -5.716 2.989 1.00 94.75 81 MET A N 1
ATOM 627 C CA . MET A 1 81 ? 3.123 -4.623 2.737 1.00 94.75 81 MET A CA 1
ATOM 628 C C . MET A 1 81 ? 4.577 -5.034 3.010 1.00 94.75 81 MET A C 1
ATOM 630 O O . MET A 1 81 ? 5.468 -4.642 2.263 1.00 94.75 81 MET A O 1
ATOM 634 N N . GLU A 1 82 ? 4.848 -5.852 4.030 1.00 94.62 82 GLU A N 1
ATOM 635 C CA . GLU A 1 82 ? 6.183 -6.417 4.282 1.00 94.62 82 GLU A CA 1
ATOM 636 C C . GLU A 1 82 ? 6.651 -7.312 3.132 1.00 94.62 82 GLU A C 1
ATOM 638 O O . GLU A 1 82 ? 7.801 -7.209 2.695 1.00 94.62 82 GLU A O 1
ATOM 643 N N . GLN A 1 83 ? 5.753 -8.150 2.608 1.00 91.81 83 GLN A N 1
ATOM 644 C CA . GLN A 1 83 ? 6.025 -8.962 1.425 1.00 91.81 83 GLN A CA 1
ATOM 645 C C . GLN A 1 83 ? 6.316 -8.073 0.216 1.00 91.81 83 GLN A C 1
ATOM 647 O O . GLN A 1 83 ? 7.354 -8.242 -0.423 1.00 91.81 83 GLN A O 1
ATOM 652 N N . ALA A 1 84 ? 5.480 -7.067 -0.048 1.00 90.38 84 ALA A N 1
ATOM 653 C CA . ALA A 1 84 ? 5.699 -6.120 -1.135 1.00 90.38 84 ALA A CA 1
ATOM 654 C C . ALA A 1 84 ? 7.060 -5.410 -1.013 1.00 90.38 84 ALA A C 1
ATOM 656 O O . ALA A 1 84 ? 7.832 -5.394 -1.969 1.00 90.38 84 ALA A O 1
ATOM 657 N N . VAL A 1 85 ? 7.419 -4.911 0.175 1.00 90.19 85 VAL A N 1
ATOM 658 C CA . VAL A 1 85 ? 8.728 -4.283 0.433 1.00 90.19 85 VAL A CA 1
ATOM 659 C C . VAL A 1 85 ? 9.885 -5.236 0.135 1.00 90.19 85 VAL A C 1
ATOM 661 O O . VAL A 1 85 ? 10.905 -4.792 -0.386 1.00 90.19 85 VAL A O 1
ATOM 664 N N . SER A 1 86 ? 9.743 -6.533 0.419 1.00 88.56 86 SER A N 1
ATOM 665 C CA . SER A 1 86 ? 10.799 -7.517 0.143 1.00 88.56 86 SER A CA 1
ATOM 666 C C . SER A 1 86 ? 11.098 -7.703 -1.353 1.00 88.56 86 SER A C 1
ATOM 668 O O . SER A 1 86 ? 12.211 -8.095 -1.705 1.00 88.56 86 SER A O 1
ATOM 670 N N . HIS A 1 87 ? 10.141 -7.370 -2.224 1.00 85.31 87 HIS A N 1
ATOM 671 C CA . HIS A 1 87 ? 10.292 -7.410 -3.681 1.00 85.31 87 HIS A CA 1
ATOM 672 C C . HIS A 1 87 ? 10.784 -6.085 -4.280 1.00 85.31 87 HIS A C 1
ATOM 674 O O . HIS A 1 87 ? 11.165 -6.040 -5.451 1.00 85.31 87 HIS A O 1
ATOM 680 N N . ILE A 1 88 ? 10.810 -5.002 -3.499 1.00 84.38 88 ILE A N 1
ATOM 681 C CA . ILE A 1 88 ? 11.307 -3.703 -3.955 1.00 84.38 88 ILE A CA 1
ATOM 682 C C . ILE A 1 88 ? 12.835 -3.697 -3.942 1.00 84.38 88 ILE A C 1
ATOM 684 O O . ILE A 1 88 ? 13.487 -4.146 -2.998 1.00 84.38 88 ILE A O 1
ATOM 688 N N . GLN A 1 89 ? 13.426 -3.137 -4.998 1.00 80.88 89 GLN A N 1
ATOM 689 C CA . GLN A 1 89 ? 14.873 -2.998 -5.102 1.00 80.88 89 GLN A CA 1
ATOM 690 C C . GLN A 1 89 ? 15.428 -2.103 -3.982 1.00 80.88 89 GLN A C 1
ATOM 692 O O . GLN A 1 89 ? 15.097 -0.920 -3.887 1.00 80.88 89 GLN A O 1
ATOM 697 N N . CYS A 1 90 ? 16.340 -2.660 -3.184 1.00 77.69 90 CYS A N 1
ATOM 698 C CA . CYS A 1 90 ? 17.103 -1.918 -2.181 1.00 77.69 90 CYS A CA 1
ATOM 699 C C . CYS A 1 90 ? 17.936 -0.803 -2.845 1.00 77.69 90 CYS A C 1
ATOM 701 O O . CYS A 1 90 ? 18.615 -1.040 -3.846 1.00 77.69 90 CYS A O 1
ATOM 703 N N . GLY A 1 91 ? 17.867 0.414 -2.307 1.00 75.75 91 GLY A N 1
ATOM 704 C CA . GLY A 1 91 ? 18.442 1.637 -2.872 1.00 75.75 91 GLY A CA 1
ATOM 705 C C . GLY A 1 91 ? 17.632 2.262 -4.015 1.00 75.75 91 GLY A C 1
ATOM 706 O O . GLY A 1 91 ? 18.062 3.263 -4.588 1.00 75.75 91 GLY A O 1
ATOM 707 N N . GLY A 1 92 ? 16.484 1.683 -4.385 1.00 76.88 92 GLY A N 1
ATOM 708 C CA . GLY A 1 92 ? 15.606 2.195 -5.437 1.00 76.88 92 GLY A CA 1
ATOM 709 C C . GLY A 1 92 ? 14.698 3.338 -4.967 1.00 76.88 92 GLY A C 1
ATOM 710 O O . GLY A 1 92 ? 14.405 3.474 -3.783 1.00 76.88 92 GLY A O 1
ATOM 711 N N . LYS A 1 93 ? 14.172 4.135 -5.912 1.00 80.81 93 LYS A N 1
ATOM 712 C CA . LYS A 1 93 ? 13.305 5.298 -5.610 1.00 80.81 93 LYS A CA 1
ATOM 713 C C . LYS A 1 93 ? 12.031 4.947 -4.817 1.00 80.81 93 LYS A C 1
ATOM 715 O O . LYS A 1 93 ? 11.522 5.796 -4.097 1.00 80.81 93 LYS A O 1
ATOM 720 N N . ALA A 1 94 ? 11.518 3.721 -4.940 1.00 83.12 94 ALA A N 1
ATOM 721 C CA . ALA A 1 94 ? 10.309 3.280 -4.237 1.00 83.12 94 ALA A CA 1
ATOM 722 C C . ALA A 1 94 ? 10.562 2.837 -2.787 1.00 83.12 94 ALA A C 1
ATOM 724 O O . ALA A 1 94 ? 9.632 2.817 -1.983 1.00 83.12 94 ALA A O 1
ATOM 725 N N . GLU A 1 95 ? 11.801 2.497 -2.424 1.00 86.56 95 GLU A N 1
ATOM 726 C CA . GLU A 1 95 ? 12.130 1.955 -1.102 1.00 86.56 95 GLU A CA 1
ATOM 727 C C . GLU A 1 95 ? 11.820 2.933 0.055 1.00 86.56 95 GLU A C 1
ATOM 729 O O . GLU A 1 95 ? 11.199 2.493 1.027 1.00 86.56 95 GLU A O 1
ATOM 734 N N . PRO A 1 96 ? 12.160 4.241 -0.013 1.00 86.81 96 PRO A N 1
ATOM 735 C CA . PRO A 1 96 ? 11.867 5.176 1.075 1.00 86.81 96 PRO A CA 1
ATOM 736 C C . PRO A 1 96 ? 10.366 5.331 1.346 1.00 86.81 96 PRO A C 1
ATOM 738 O O . PRO A 1 96 ? 9.935 5.208 2.493 1.00 86.81 96 PRO A O 1
ATOM 741 N N . VAL A 1 97 ? 9.562 5.526 0.291 1.00 90.38 97 VAL A N 1
ATOM 742 C CA . VAL A 1 97 ? 8.089 5.632 0.373 1.00 90.38 97 VAL A CA 1
ATOM 743 C C . VAL A 1 97 ? 7.499 4.374 1.002 1.00 90.38 97 VAL A C 1
ATOM 745 O O . VAL A 1 97 ? 6.617 4.424 1.860 1.00 90.38 97 VAL A O 1
ATOM 748 N N . SER A 1 98 ? 8.022 3.231 0.576 1.00 89.38 98 SER A N 1
ATOM 749 C CA . SER A 1 98 ? 7.535 1.922 0.968 1.00 89.38 98 SER A CA 1
ATOM 750 C C . SER A 1 98 ? 7.786 1.628 2.442 1.00 89.38 98 SER A C 1
ATOM 752 O O . SER A 1 98 ? 6.889 1.176 3.155 1.00 89.38 98 SER A O 1
ATOM 754 N N . ARG A 1 99 ? 8.982 1.970 2.932 1.00 91.25 99 ARG A N 1
ATOM 755 C CA . ARG A 1 99 ? 9.312 1.875 4.358 1.00 91.25 99 ARG A CA 1
ATOM 756 C C . ARG A 1 99 ? 8.526 2.860 5.207 1.00 91.25 99 ARG A C 1
ATOM 758 O O . ARG A 1 99 ? 8.068 2.473 6.278 1.00 91.25 99 ARG A O 1
ATOM 765 N N . TRP A 1 100 ? 8.364 4.101 4.745 1.00 94.81 100 TRP A N 1
ATOM 766 C CA . TRP A 1 100 ? 7.562 5.099 5.451 1.00 94.81 100 TRP A CA 1
ATOM 767 C C . TRP A 1 100 ? 6.120 4.612 5.627 1.00 94.81 100 TRP A C 1
ATOM 769 O O . TRP A 1 100 ? 5.641 4.536 6.755 1.00 94.81 100 TRP A O 1
ATOM 779 N N . SER A 1 101 ? 5.479 4.175 4.540 1.00 94.88 101 SER A N 1
ATOM 780 C CA . SER A 1 101 ? 4.088 3.703 4.554 1.00 94.88 101 SER A CA 1
ATOM 781 C C . SER A 1 101 ? 3.905 2.518 5.506 1.00 94.88 101 SER A C 1
ATOM 783 O O . SER A 1 101 ? 3.001 2.506 6.340 1.00 94.88 101 SER A O 1
ATOM 785 N N . LEU A 1 102 ? 4.814 1.538 5.442 1.00 94.75 102 LEU A N 1
ATOM 786 C CA . LEU A 1 102 ? 4.809 0.394 6.352 1.00 94.75 102 LEU A CA 1
ATOM 787 C C . LEU A 1 102 ? 5.004 0.818 7.818 1.00 94.75 102 LEU A C 1
ATOM 789 O O . LEU A 1 102 ? 4.388 0.244 8.716 1.00 94.75 102 LEU A O 1
ATOM 793 N N . ASN A 1 103 ? 5.846 1.820 8.080 1.00 95.00 103 ASN A N 1
ATOM 794 C CA . ASN A 1 103 ? 6.068 2.325 9.430 1.00 95.00 103 ASN A CA 1
ATOM 795 C C . ASN A 1 103 ? 4.826 3.024 9.997 1.00 95.00 103 ASN A C 1
ATOM 797 O O . ASN A 1 103 ? 4.501 2.799 11.157 1.00 95.00 103 ASN A O 1
ATOM 801 N N . ILE A 1 104 ? 4.105 3.808 9.189 1.00 93.25 104 ILE A N 1
ATOM 802 C CA . ILE A 1 104 ? 2.832 4.426 9.598 1.00 93.25 104 ILE A CA 1
ATOM 803 C C . ILE A 1 104 ? 1.820 3.357 10.017 1.00 93.25 104 ILE A C 1
ATOM 805 O O . ILE A 1 104 ? 1.217 3.455 11.084 1.00 93.25 104 ILE A O 1
ATOM 809 N N . MET A 1 105 ? 1.693 2.291 9.227 1.00 93.62 105 MET A N 1
ATOM 810 C CA . MET A 1 105 ? 0.797 1.173 9.535 1.00 93.62 105 MET A CA 1
ATOM 811 C C . MET A 1 105 ? 1.170 0.480 10.853 1.00 93.62 105 MET A C 1
ATOM 813 O O . MET A 1 105 ? 0.308 0.219 11.691 1.00 93.62 105 MET A O 1
ATOM 817 N N . LYS A 1 106 ? 2.466 0.217 11.072 1.00 93.69 106 LYS A N 1
ATOM 818 C CA . LYS A 1 106 ? 2.968 -0.379 12.322 1.00 93.69 106 LYS A CA 1
ATOM 819 C C . LYS A 1 106 ? 2.752 0.532 13.526 1.00 93.69 106 LYS A C 1
ATOM 821 O O . LYS A 1 106 ? 2.332 0.048 14.576 1.00 93.69 106 LYS A O 1
ATOM 826 N N . GLN A 1 107 ? 3.001 1.831 13.366 1.00 91.94 107 GLN A N 1
ATOM 827 C CA . GLN A 1 107 ? 2.772 2.821 14.413 1.00 91.94 107 GLN A CA 1
ATOM 828 C C . GLN A 1 107 ? 1.292 2.871 14.797 1.00 91.94 107 GLN A C 1
ATOM 830 O O . GLN A 1 107 ? 0.983 2.849 15.980 1.00 91.94 107 GLN A O 1
ATOM 835 N N . HIS A 1 108 ? 0.375 2.814 13.826 1.00 91.88 108 HIS A N 1
ATOM 836 C CA . HIS A 1 108 ? -1.061 2.782 14.106 1.00 91.88 108 HIS A CA 1
ATOM 837 C C . HIS A 1 108 ? -1.466 1.605 15.011 1.00 91.88 108 HIS A C 1
ATOM 839 O O . HIS A 1 108 ? -2.277 1.769 15.923 1.00 91.88 108 HIS A O 1
ATOM 845 N N . VAL A 1 109 ? -0.896 0.416 14.788 1.00 90.56 109 VAL A N 1
ATOM 846 C CA . VAL A 1 109 ? -1.148 -0.760 15.640 1.00 90.56 109 VAL A CA 1
ATOM 847 C C . VAL A 1 109 ? -0.542 -0.580 17.033 1.00 90.56 109 VAL A C 1
ATOM 849 O O . VAL A 1 109 ? -1.191 -0.916 18.027 1.00 90.56 109 VAL A O 1
ATOM 852 N N . ALA A 1 110 ? 0.677 -0.040 17.121 1.00 89.12 110 ALA A N 1
ATOM 853 C CA . ALA A 1 110 ? 1.323 0.254 18.398 1.00 89.12 110 ALA A CA 1
ATOM 854 C C . ALA A 1 110 ? 0.496 1.257 19.223 1.00 89.12 110 ALA A C 1
ATOM 856 O O . ALA A 1 110 ? 0.165 0.968 20.371 1.00 89.12 110 ALA A O 1
ATOM 857 N N . ASP A 1 111 ? 0.063 2.358 18.604 1.00 87.62 111 ASP A N 1
ATOM 858 C CA . ASP A 1 111 ? -0.741 3.408 19.236 1.00 87.62 111 ASP A CA 1
ATOM 859 C C . ASP A 1 111 ? -2.088 2.872 19.742 1.00 87.62 111 ASP A C 1
ATOM 861 O O . ASP A 1 111 ? -2.494 3.162 20.870 1.00 87.62 111 ASP A O 1
ATOM 865 N N . ARG A 1 112 ? -2.775 2.036 18.946 1.00 84.88 112 ARG A N 1
ATOM 866 C CA . ARG A 1 112 ? -4.015 1.370 19.384 1.00 84.88 112 ARG A CA 1
ATOM 867 C C . ARG A 1 112 ? -3.780 0.452 20.581 1.00 84.88 112 ARG A C 1
ATOM 869 O O . ARG A 1 112 ? -4.562 0.476 21.527 1.00 84.88 112 ARG A O 1
ATOM 876 N N . THR A 1 113 ? -2.697 -0.321 20.565 1.00 80.19 113 THR A N 1
ATOM 877 C CA . THR A 1 113 ? -2.363 -1.244 21.660 1.00 80.19 113 THR A CA 1
ATOM 878 C C . THR A 1 113 ? -2.048 -0.482 22.953 1.00 80.19 113 THR A C 1
ATOM 880 O O . THR A 1 113 ? -2.509 -0.865 24.029 1.00 80.19 113 THR A O 1
ATOM 883 N N . GLU A 1 114 ? -1.306 0.627 22.868 1.00 75.81 114 GLU A N 1
ATOM 884 C CA . GLU A 1 114 ? -1.034 1.507 24.013 1.00 75.81 114 GLU A CA 1
ATOM 885 C C . GLU A 1 114 ? -2.313 2.159 24.554 1.00 75.81 114 GLU A C 1
ATOM 887 O O . GLU A 1 114 ? -2.509 2.241 25.771 1.00 75.81 114 GLU A O 1
ATOM 892 N N . GLN A 1 115 ? -3.221 2.577 23.667 1.00 72.56 115 GLN A N 1
ATOM 893 C CA . GLN A 1 115 ? -4.517 3.127 24.055 1.00 72.56 115 GLN A CA 1
ATOM 894 C C . GLN A 1 115 ? -5.379 2.089 24.792 1.00 72.56 115 GLN A C 1
ATOM 896 O O . GLN A 1 115 ? -5.938 2.394 25.847 1.00 72.56 115 GLN A O 1
ATOM 901 N N . GLU A 1 116 ? -5.456 0.856 24.289 1.00 73.44 116 GLU A N 1
ATOM 902 C CA . GLU A 1 116 ? -6.184 -0.247 24.930 1.00 73.44 116 GLU A CA 1
ATOM 903 C C . GLU A 1 116 ? -5.584 -0.619 26.298 1.00 73.44 116 GLU A C 1
ATOM 905 O O . GLU A 1 116 ? -6.320 -0.820 27.271 1.00 73.44 116 GLU A O 1
ATOM 910 N N . ALA A 1 117 ? -4.253 -0.630 26.417 1.00 69.12 117 ALA A N 1
ATOM 911 C CA . ALA A 1 117 ? -3.545 -0.850 27.679 1.00 69.12 117 ALA A CA 1
ATOM 912 C C . ALA A 1 117 ? -3.794 0.279 28.704 1.00 69.12 117 ALA A C 1
ATOM 914 O O . ALA A 1 117 ? -3.954 0.030 29.900 1.00 69.12 117 ALA A O 1
ATOM 915 N N . CYS A 1 118 ? -3.882 1.532 28.249 1.00 67.56 118 CYS A N 1
ATOM 916 C CA . CYS A 1 118 ? -4.188 2.681 29.105 1.00 67.56 118 CYS A CA 1
ATOM 917 C C . CYS A 1 118 ? -5.638 2.641 29.625 1.00 67.56 118 CYS A C 1
ATOM 919 O O . CYS A 1 118 ? -5.885 2.858 30.815 1.00 67.56 118 CYS A O 1
ATOM 921 N N . VAL A 1 119 ? -6.601 2.302 28.760 1.00 62.50 119 VAL A N 1
ATOM 922 C CA . VAL A 1 119 ? -8.026 2.194 29.123 1.00 62.50 119 VAL A CA 1
ATOM 923 C C . VAL A 1 119 ? -8.271 1.038 30.096 1.00 62.50 119 VAL A C 1
ATOM 925 O O . VAL A 1 119 ? -9.012 1.198 31.066 1.00 62.50 119 VAL A O 1
ATOM 928 N N . THR A 1 120 ? -7.612 -0.104 29.893 1.00 61.88 120 THR A N 1
ATOM 929 C CA . THR A 1 120 ? -7.689 -1.243 30.824 1.00 61.88 120 THR A CA 1
ATOM 930 C C . THR A 1 120 ? -7.020 -0.932 32.166 1.00 61.88 120 THR A C 1
ATOM 932 O O . THR A 1 120 ? -7.591 -1.237 33.211 1.00 61.88 120 THR A O 1
ATOM 935 N N . SER A 1 121 ? -5.898 -0.200 32.174 1.00 54.56 121 SER A N 1
ATOM 936 C CA . SER A 1 121 ? -5.246 0.249 33.414 1.00 54.56 121 SER A CA 1
ATOM 937 C C . SER A 1 121 ? -6.068 1.268 34.219 1.00 54.56 121 SER A C 1
ATOM 939 O O . SER A 1 121 ? -5.921 1.321 35.444 1.00 54.56 121 SER A O 1
ATOM 941 N N . MET A 1 122 ? -6.913 2.086 33.579 1.00 54.34 122 MET A N 1
ATOM 942 C CA . MET A 1 122 ? -7.811 3.016 34.282 1.00 54.34 122 MET A CA 1
ATOM 943 C C . MET A 1 122 ? -9.077 2.342 34.835 1.00 54.34 122 MET A C 1
ATOM 945 O O . MET A 1 122 ? -9.715 2.899 35.728 1.00 54.34 122 MET A O 1
ATOM 949 N N . GLY A 1 123 ? -9.424 1.143 34.354 1.00 49.94 123 GLY A N 1
ATOM 950 C CA . GLY A 1 123 ? -10.558 0.359 34.852 1.00 49.94 123 GLY A CA 1
ATOM 951 C C . GLY A 1 123 ? -10.307 -0.360 36.182 1.00 49.94 123 GLY A C 1
ATOM 952 O O . GLY A 1 123 ? -11.267 -0.707 36.867 1.00 49.94 123 GLY A O 1
ATOM 953 N N . GLU A 1 124 ? -9.045 -0.558 36.578 1.00 50.81 124 GLU A N 1
ATOM 954 C CA . GLU A 1 124 ? -8.701 -1.429 37.716 1.00 50.81 124 GLU A CA 1
ATOM 955 C C . GLU A 1 124 ? -8.149 -0.708 38.957 1.00 50.81 124 GLU A C 1
ATOM 957 O O . GLU A 1 124 ? -8.079 -1.316 40.020 1.00 50.81 124 GLU A O 1
ATOM 962 N N . ASN A 1 125 ? -7.844 0.595 38.899 1.00 44.06 125 ASN A N 1
ATOM 963 C CA . ASN A 1 125 ? -7.140 1.277 39.995 1.00 44.06 125 ASN A CA 1
ATOM 964 C C . ASN A 1 125 ? -7.886 2.493 40.559 1.00 44.06 125 ASN A C 1
ATOM 966 O O . ASN A 1 125 ? -7.375 3.612 40.587 1.00 44.06 125 ASN A O 1
ATOM 970 N N . SER A 1 126 ? -9.069 2.251 41.129 1.00 46.28 126 SER A N 1
ATOM 971 C CA . SER A 1 126 ? -9.496 3.036 42.286 1.00 46.28 126 SER A CA 1
ATOM 972 C C . SER A 1 126 ? -8.924 2.358 43.533 1.00 46.28 126 SER A C 1
ATOM 974 O O . SER A 1 126 ? -9.400 1.301 43.941 1.00 46.28 126 SER A O 1
ATOM 976 N N . THR A 1 127 ? -7.924 3.013 44.135 1.00 44.78 127 THR A N 1
ATOM 977 C CA . THR A 1 127 ? -7.170 2.706 45.374 1.00 44.78 127 THR A CA 1
ATOM 978 C C . THR A 1 127 ? -5.782 2.087 45.169 1.00 44.78 127 THR A C 1
ATOM 980 O O . THR A 1 127 ? -5.622 0.875 45.123 1.00 44.78 127 THR A O 1
ATOM 983 N N . GLY A 1 128 ? -4.751 2.938 45.186 1.00 38.25 128 GLY A N 1
ATOM 984 C CA . GLY A 1 128 ? -3.377 2.520 45.479 1.00 38.25 128 GLY A CA 1
ATOM 985 C C . GLY A 1 128 ? -2.337 3.194 44.595 1.00 38.25 128 GLY A C 1
ATOM 986 O O . GLY A 1 128 ? -2.060 2.741 43.495 1.00 38.25 128 GLY A O 1
ATOM 987 N N . THR A 1 129 ? -1.735 4.270 45.098 1.00 46.75 129 THR A N 1
ATOM 988 C CA . THR A 1 129 ? -0.522 4.895 44.551 1.00 46.75 129 THR A CA 1
ATOM 989 C C . THR A 1 129 ? 0.540 3.854 44.192 1.00 46.75 129 THR A C 1
ATOM 991 O O . THR A 1 129 ? 1.076 3.204 45.090 1.00 46.75 129 THR A O 1
ATOM 994 N N . TYR A 1 130 ? 0.902 3.764 42.911 1.00 42.19 130 TYR A N 1
ATOM 995 C CA . TYR A 1 130 ? 2.119 3.087 42.470 1.00 42.19 130 TYR A CA 1
ATOM 996 C C . TYR A 1 130 ? 2.881 3.971 41.478 1.00 42.19 130 TYR A C 1
ATOM 998 O O . TYR A 1 130 ? 2.323 4.475 40.507 1.00 42.19 130 TYR A O 1
ATOM 1006 N N . MET A 1 131 ? 4.157 4.204 41.787 1.00 40.50 131 MET A N 1
ATOM 1007 C CA . MET A 1 131 ? 5.116 4.933 40.955 1.00 40.50 131 MET A CA 1
ATOM 1008 C C . MET A 1 131 ? 5.487 4.097 39.723 1.00 40.50 131 MET A C 1
ATOM 1010 O O . MET A 1 131 ? 5.771 2.908 39.890 1.00 40.50 131 MET A O 1
ATOM 1014 N N . PRO A 1 132 ? 5.564 4.676 38.511 1.00 42.69 132 PRO A N 1
ATOM 1015 C CA . PRO A 1 132 ? 6.034 3.938 37.349 1.00 42.69 132 PRO A CA 1
ATOM 1016 C C . PRO A 1 132 ? 7.556 3.745 37.429 1.00 42.69 132 PRO A C 1
ATOM 1018 O O . PRO A 1 132 ? 8.331 4.700 37.37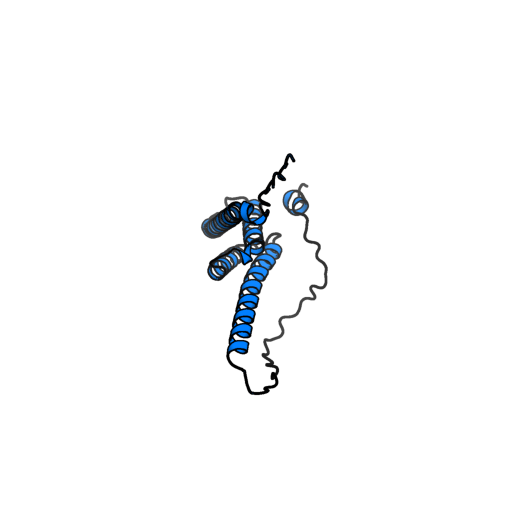7 1.00 42.69 132 PRO A O 1
ATOM 1021 N N . GLN A 1 133 ? 7.990 2.491 37.566 1.00 39.66 133 GLN A N 1
ATOM 1022 C CA . GLN A 1 133 ? 9.381 2.091 37.357 1.00 39.66 133 GLN A CA 1
ATOM 1023 C C . GLN A 1 133 ? 9.682 2.086 35.855 1.00 39.66 133 GLN A C 1
ATOM 1025 O O . GLN A 1 133 ? 9.022 1.398 35.080 1.00 39.66 133 GLN A O 1
ATOM 1030 N N . SER A 1 134 ? 10.705 2.842 35.455 1.00 45.22 134 SER A N 1
ATOM 1031 C CA . SER A 1 134 ? 11.250 2.837 34.101 1.00 45.22 134 SER A CA 1
ATOM 1032 C C . SER A 1 134 ? 11.772 1.445 33.742 1.00 45.22 134 SER A C 1
ATOM 1034 O O . SER A 1 134 ? 12.758 0.982 34.325 1.00 45.22 134 SER A O 1
ATOM 1036 N N . VAL A 1 135 ? 11.161 0.790 32.759 1.00 37.47 135 VAL A N 1
ATOM 1037 C CA . VAL A 1 135 ? 11.721 -0.430 32.176 1.00 37.47 135 VAL A CA 1
ATOM 1038 C C . VAL A 1 135 ? 12.700 -0.022 31.081 1.00 37.47 135 VAL A C 1
ATOM 1040 O O . VAL A 1 135 ? 12.334 0.266 29.947 1.00 37.47 135 VAL A O 1
ATOM 1043 N N . HIS A 1 136 ? 13.977 0.025 31.454 1.00 41.50 136 HIS A N 1
ATOM 1044 C CA . HIS A 1 136 ? 15.082 -0.148 30.521 1.00 41.50 136 HIS A CA 1
ATOM 1045 C C . HIS A 1 136 ? 14.976 -1.540 29.889 1.00 41.50 136 HIS A C 1
ATOM 1047 O O . HIS A 1 136 ? 15.251 -2.529 30.563 1.00 41.50 136 HIS A O 1
ATOM 1053 N N . ASN A 1 137 ? 14.651 -1.614 28.598 1.00 35.97 137 ASN A N 1
ATOM 1054 C CA . ASN A 1 137 ? 14.990 -2.775 27.782 1.00 35.97 137 ASN A CA 1
ATOM 1055 C C . ASN A 1 137 ? 16.013 -2.362 26.726 1.00 35.97 137 ASN A C 1
ATOM 1057 O O . ASN A 1 137 ? 15.723 -1.666 25.757 1.00 35.97 137 ASN A O 1
ATOM 1061 N N . ALA A 1 138 ? 17.245 -2.796 26.981 1.00 45.44 138 ALA A N 1
ATOM 1062 C CA . ALA A 1 138 ? 18.371 -2.720 26.079 1.00 45.44 138 ALA A CA 1
ATOM 1063 C C . ALA A 1 138 ? 18.085 -3.528 24.804 1.00 45.44 138 ALA A C 1
ATOM 1065 O O . ALA A 1 138 ? 17.963 -4.749 24.851 1.00 45.44 138 ALA A O 1
ATOM 1066 N N . THR A 1 139 ? 18.044 -2.843 23.664 1.00 38.88 139 THR A N 1
ATOM 1067 C CA . THR A 1 139 ? 18.289 -3.441 22.347 1.00 38.88 139 THR A CA 1
ATOM 1068 C C . THR A 1 139 ? 19.538 -2.763 21.788 1.00 38.88 139 THR A C 1
ATOM 1070 O O . THR A 1 139 ? 19.689 -1.552 21.925 1.00 38.88 139 THR A O 1
ATOM 1073 N N . GLY A 1 140 ? 20.480 -3.562 21.278 1.00 34.78 140 GLY A N 1
ATOM 1074 C CA . GLY A 1 140 ? 21.842 -3.152 20.917 1.00 34.78 140 GLY A CA 1
ATOM 1075 C C . GLY A 1 140 ? 21.947 -1.993 19.911 1.00 34.78 140 GLY A C 1
ATOM 1076 O O . GLY A 1 140 ? 20.946 -1.573 19.333 1.00 34.78 140 GLY A O 1
ATOM 1077 N N . PRO A 1 141 ? 23.168 -1.466 19.700 1.00 37.69 141 PRO A N 1
ATOM 1078 C CA . PRO A 1 141 ? 23.402 -0.223 18.980 1.00 37.69 141 PRO A CA 1
ATOM 1079 C C . PRO A 1 141 ? 23.184 -0.439 17.483 1.00 37.69 141 PRO A C 1
ATOM 1081 O O . PRO A 1 141 ? 24.108 -0.770 16.742 1.00 37.69 141 PRO A O 1
ATOM 1084 N N . TRP A 1 142 ? 21.954 -0.244 17.021 1.00 40.41 142 TRP A N 1
ATOM 1085 C CA . TRP A 1 142 ? 21.727 0.054 15.617 1.00 40.41 142 TRP A CA 1
ATOM 1086 C C . TRP A 1 142 ? 22.250 1.460 15.428 1.00 40.41 142 TRP A C 1
ATOM 1088 O O . TRP A 1 142 ? 21.686 2.414 15.961 1.00 40.41 142 TRP A O 1
ATOM 1098 N N . VAL A 1 143 ? 23.415 1.535 14.785 1.00 32.28 143 VAL A N 1
ATOM 1099 C CA . VAL A 1 143 ? 24.063 2.770 14.368 1.00 32.28 143 VAL A CA 1
ATOM 1100 C C . VAL A 1 143 ? 22.977 3.649 13.773 1.00 32.28 143 VAL A C 1
ATOM 1102 O O . VAL A 1 143 ? 22.442 3.377 12.699 1.00 32.28 143 VAL A O 1
ATOM 1105 N N . CYS A 1 144 ? 22.603 4.646 14.568 1.00 35.81 144 CYS A N 1
ATOM 1106 C CA . CYS A 1 144 ? 21.782 5.760 14.177 1.00 35.81 144 CYS A CA 1
ATOM 1107 C C . CYS A 1 144 ? 22.590 6.447 13.084 1.00 35.81 144 CYS A C 1
ATOM 1109 O O . CYS A 1 144 ? 23.468 7.260 13.370 1.00 35.81 144 CYS A O 1
ATOM 1111 N N . ASN A 1 145 ? 22.386 6.031 11.835 1.00 36.38 145 ASN A N 1
ATOM 1112 C CA . ASN A 1 145 ? 22.747 6.897 10.740 1.00 36.38 145 ASN A CA 1
ATOM 1113 C C . ASN A 1 145 ? 21.910 8.148 10.965 1.00 36.38 145 ASN A C 1
ATOM 1115 O O . ASN A 1 145 ? 20.697 8.098 11.138 1.00 36.38 145 ASN A O 1
ATOM 1119 N N . GLU A 1 146 ? 22.634 9.233 11.117 1.00 37.03 146 GLU A N 1
ATOM 1120 C CA . GLU A 1 146 ? 22.203 10.579 11.402 1.00 37.03 146 GLU A CA 1
ATOM 1121 C C . GLU A 1 146 ? 21.240 11.041 10.295 1.00 37.03 146 GLU A C 1
ATOM 1123 O O . GLU A 1 146 ? 21.633 11.698 9.338 1.00 37.03 146 GLU A O 1
ATOM 1128 N N . TRP A 1 147 ? 19.960 10.663 10.382 1.00 51.31 147 TRP A N 1
ATOM 1129 C CA . TRP A 1 147 ? 18.910 11.063 9.431 1.00 51.31 147 TRP A CA 1
ATOM 1130 C C . TRP A 1 147 ? 18.407 12.490 9.705 1.00 51.31 147 TRP A C 1
ATOM 1132 O O . TRP A 1 147 ? 17.228 12.791 9.566 1.00 51.31 147 TRP A O 1
ATOM 1142 N N . GLY A 1 148 ? 19.327 13.376 10.098 1.00 38.31 148 GLY A N 1
ATOM 1143 C CA . GLY A 1 148 ? 19.125 14.822 10.187 1.00 38.31 148 GLY A CA 1
ATOM 1144 C C . GLY A 1 148 ? 19.361 15.541 8.857 1.00 38.31 148 GLY A C 1
ATOM 1145 O O . GLY A 1 148 ? 19.442 16.765 8.831 1.00 38.31 148 GLY A O 1
ATOM 1146 N N . ILE A 1 149 ? 19.500 14.802 7.755 1.00 45.06 149 ILE A N 1
ATOM 1147 C CA . ILE A 1 149 ? 19.405 15.390 6.425 1.00 45.06 149 ILE A CA 1
ATOM 1148 C C . ILE A 1 149 ? 17.921 15.366 6.086 1.00 45.06 149 ILE A C 1
ATOM 1150 O O . ILE A 1 149 ? 17.367 14.293 5.852 1.00 45.06 149 ILE A O 1
ATOM 1154 N N . GLU A 1 150 ? 17.293 16.541 6.092 1.00 43.25 150 GLU A N 1
ATOM 1155 C CA . GLU A 1 150 ? 16.030 16.798 5.402 1.00 43.25 150 GLU A CA 1
ATOM 1156 C C . GLU A 1 150 ? 16.207 16.370 3.935 1.00 43.25 150 GLU A C 1
ATOM 1158 O O . GLU A 1 150 ? 16.592 17.159 3.076 1.00 43.25 150 GLU A O 1
ATOM 1163 N N . GLN A 1 151 ? 16.034 15.079 3.641 1.00 47.72 151 GLN A N 1
ATOM 1164 C CA . GLN A 1 151 ? 15.880 14.633 2.269 1.00 47.72 151 GLN A CA 1
ATOM 1165 C C . GLN A 1 151 ? 14.473 15.030 1.871 1.00 47.72 151 GLN A C 1
ATOM 1167 O O . GLN A 1 151 ? 13.494 14.377 2.232 1.00 47.72 151 GLN A O 1
ATOM 1172 N N . GLU A 1 152 ? 14.397 16.162 1.182 1.00 52.25 152 GLU A N 1
ATOM 1173 C CA . GLU A 1 152 ? 13.197 16.599 0.498 1.00 52.25 152 GLU A CA 1
ATOM 1174 C C . GLU A 1 152 ? 12.731 15.450 -0.398 1.00 52.25 152 GLU A C 1
ATOM 1176 O O . GLU A 1 152 ? 13.480 14.945 -1.242 1.00 52.25 152 GLU A O 1
ATOM 1181 N N . PHE A 1 153 ? 11.516 14.966 -0.136 1.00 49.47 153 PHE A N 1
ATOM 1182 C CA . PHE A 1 153 ? 10.915 13.926 -0.953 1.00 49.47 153 PHE A CA 1
ATOM 1183 C C . PHE A 1 153 ? 10.874 14.439 -2.396 1.00 49.47 153 PHE A C 1
ATOM 1185 O O . PHE A 1 153 ? 10.319 15.518 -2.622 1.00 49.47 153 PHE A O 1
ATOM 1192 N N . PRO A 1 154 ? 11.448 13.711 -3.372 1.00 56.78 154 PRO A N 1
ATOM 1193 C CA . PRO A 1 154 ? 11.369 14.133 -4.759 1.00 56.78 154 PRO A CA 1
ATOM 1194 C C . PRO A 1 154 ? 9.898 14.242 -5.144 1.00 56.78 154 PRO A C 1
ATOM 1196 O O . PRO A 1 154 ? 9.082 13.398 -4.755 1.00 56.78 154 PRO A O 1
ATOM 1199 N N . SER A 1 155 ? 9.551 15.287 -5.893 1.00 61.44 155 SER A N 1
ATOM 1200 C CA . SER A 1 155 ? 8.176 15.443 -6.341 1.00 61.44 155 SER A CA 1
ATOM 1201 C C . SER A 1 155 ? 7.775 14.238 -7.200 1.00 61.44 155 SER A C 1
ATOM 1203 O O . SER A 1 155 ? 8.617 13.578 -7.821 1.00 61.44 155 SER A O 1
ATOM 1205 N N . LEU A 1 156 ? 6.473 13.938 -7.255 1.00 56.56 156 LEU A N 1
ATOM 1206 C CA . LEU A 1 156 ? 5.967 12.896 -8.151 1.00 56.56 156 LEU A CA 1
ATOM 1207 C C . LEU A 1 156 ? 6.448 13.154 -9.588 1.00 56.56 156 LEU A C 1
ATOM 1209 O O . LEU A 1 156 ? 6.909 12.237 -10.260 1.00 56.56 156 LEU A O 1
ATOM 1213 N N . GLU A 1 157 ? 6.445 14.412 -10.027 1.00 59.22 157 GLU A N 1
ATOM 1214 C CA . GLU A 1 157 ? 6.960 14.823 -11.334 1.00 59.22 157 GLU A CA 1
ATOM 1215 C C . GLU A 1 157 ? 8.439 14.439 -11.537 1.00 59.22 157 GLU A C 1
ATOM 1217 O O . GLU A 1 157 ? 8.778 13.841 -12.559 1.00 59.22 157 GLU A O 1
ATOM 1222 N N . ASP A 1 158 ? 9.300 14.656 -10.541 1.00 63.59 158 ASP A N 1
ATOM 1223 C CA . ASP A 1 158 ? 10.721 14.272 -10.589 1.00 63.59 158 ASP A CA 1
ATOM 1224 C C . ASP A 1 158 ? 10.923 12.749 -10.601 1.00 63.59 158 ASP A C 1
ATOM 1226 O O . ASP A 1 158 ? 11.862 12.220 -11.211 1.00 63.59 158 ASP A O 1
ATOM 1230 N N . MET A 1 159 ? 10.030 12.008 -9.943 1.00 57.38 159 MET A N 1
ATOM 1231 C CA . MET A 1 159 ? 10.003 10.550 -10.023 1.00 57.38 159 MET A CA 1
ATOM 1232 C C . MET A 1 159 ? 9.583 10.051 -11.413 1.00 57.38 159 MET A C 1
ATOM 1234 O O . MET A 1 159 ? 10.157 9.066 -11.882 1.00 57.38 159 MET A O 1
ATOM 1238 N N . PHE A 1 160 ? 8.622 10.718 -12.062 1.00 56.25 160 PHE A N 1
ATOM 1239 C CA . PHE A 1 160 ? 7.996 10.277 -13.314 1.00 56.25 160 PHE A CA 1
ATOM 1240 C C . PHE A 1 160 ? 8.697 10.765 -14.588 1.00 56.25 160 PHE A C 1
ATOM 1242 O O . PHE A 1 160 ? 8.717 10.040 -15.582 1.00 56.25 160 PHE A O 1
ATOM 1249 N N . PHE A 1 161 ? 9.283 11.962 -14.571 1.00 63.66 161 PHE A N 1
ATOM 1250 C CA . PHE A 1 161 ? 9.807 12.641 -15.764 1.00 63.66 161 PHE A CA 1
ATOM 1251 C C . PHE A 1 161 ? 11.261 13.106 -15.617 1.00 63.66 161 PHE A C 1
ATOM 1253 O O . PHE A 1 161 ? 11.884 13.487 -16.606 1.00 63.66 161 PHE A O 1
ATOM 1260 N N . GLY A 1 162 ? 11.836 13.030 -14.411 1.00 54.75 162 GLY A N 1
ATOM 1261 C CA . GLY A 1 162 ? 13.179 13.543 -14.116 1.00 54.75 162 GLY A CA 1
ATOM 1262 C C . GLY A 1 162 ? 14.340 12.813 -14.806 1.00 54.75 162 GLY A C 1
ATOM 1263 O O . GLY A 1 162 ? 15.456 13.320 -14.800 1.00 54.75 162 GLY A O 1
ATOM 1264 N N . ASN A 1 163 ? 14.097 11.657 -15.437 1.00 53.34 163 ASN A N 1
ATOM 1265 C CA . ASN A 1 163 ? 15.111 10.907 -16.192 1.00 53.34 163 ASN A CA 1
ATOM 1266 C C . ASN A 1 163 ? 14.827 10.894 -17.706 1.00 53.34 163 ASN A C 1
ATOM 1268 O O . ASN A 1 163 ? 15.018 9.874 -18.368 1.00 53.34 163 ASN A O 1
ATOM 1272 N N . VAL A 1 164 ? 14.366 12.011 -18.271 1.00 49.09 164 VAL A N 1
ATOM 1273 C CA . VAL A 1 164 ? 14.459 12.228 -19.720 1.00 49.09 164 VAL A CA 1
ATOM 1274 C C . VAL A 1 164 ? 15.728 13.034 -19.994 1.00 49.09 164 VAL A C 1
ATOM 1276 O O . VAL A 1 164 ? 15.687 14.259 -19.949 1.00 49.09 164 VAL A O 1
ATOM 1279 N N . ILE A 1 165 ? 16.842 12.313 -20.195 1.00 39.41 165 ILE A N 1
ATOM 1280 C CA . ILE A 1 165 ? 17.991 12.521 -21.115 1.00 39.41 165 ILE A CA 1
ATOM 1281 C C . ILE A 1 165 ? 19.141 11.608 -20.667 1.00 39.41 165 ILE A C 1
ATOM 1283 O O . ILE A 1 165 ? 19.566 11.705 -19.495 1.00 39.41 165 ILE A O 1
#

Organism: Penicillium italicum (NCBI:txid40296)

Secondary structure (DSSP, 8-state):
---------------HHHHHHHHHHHHHHHHHHHHHHHHHTTTTTTSS-HHHHHHHHHHHHHHHHHTGGG-S-HHHHHHHHHHHHHHSPTTSTHHHHHHHHHHHHHHHHHHHHHHHHHHHHHHH-SS---------------------S--PPPPHHHHHHTT--

pLDDT: mean 70.8, std 20.62, range [32.28, 95.56]

Foldseek 3Di:
DDDDDDDPPPDPPPDPVVVCLVVLVVLLVVLVVLLVVLLVCLVVCVVPPVLVNLVSNLSSLQSCLVSVVVDPCLPVVLVSLVSNLVSDDDVDLSNVSSVVSSVSSVVVVVVVVVVVVVVVVVVPDPDDDDDDDDDDDDDDDPPPPPPPPPPPNPDPCCSVPVPDD